Protein AF-A0A8T6TQS9-F1 (afdb_monomer)

Solvent-accessible surface area (backbone atoms only — not comparable to full-atom values): 4588 Å² total; per-residue (Å²): 137,86,82,84,73,84,92,66,88,86,65,82,83,74,71,93,69,68,57,16,60,53,28,43,76,72,73,33,44,42,41,75,33,79,48,84,84,44,47,64,58,53,51,53,54,51,72,71,47,98,56,63,63,41,78,34,70,65,73,71,93,82,67,74,77,81,86,124

Radius of gyration: 16.51 Å; Cα contacts (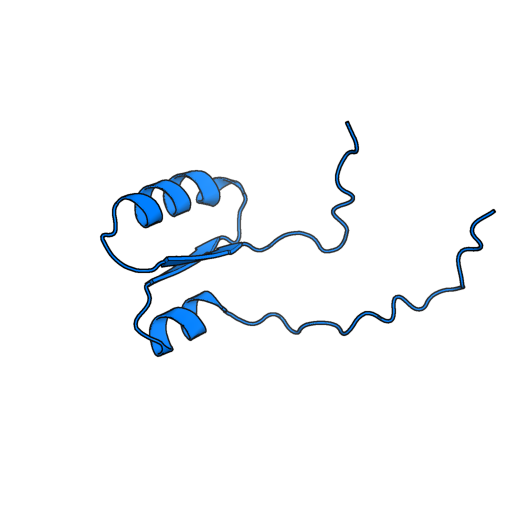8 Å, |Δi|>4): 57; chains: 1; bounding box: 48×28×29 Å

Structure (mmCIF, N/CA/C/O backbone):
data_AF-A0A8T6TQS9-F1
#
_entry.id   AF-A0A8T6TQS9-F1
#
loop_
_atom_site.group_PDB
_atom_site.id
_atom_site.type_symbol
_atom_site.label_atom_id
_atom_site.label_alt_id
_atom_site.label_comp_id
_atom_site.label_asym_id
_atom_site.label_entity_id
_atom_site.label_seq_id
_atom_site.pdbx_PDB_ins_code
_atom_site.Cartn_x
_atom_site.Cartn_y
_atom_site.Cartn_z
_atom_site.occupancy
_atom_site.B_iso_or_equiv
_atom_site.auth_seq_id
_atom_site.auth_comp_id
_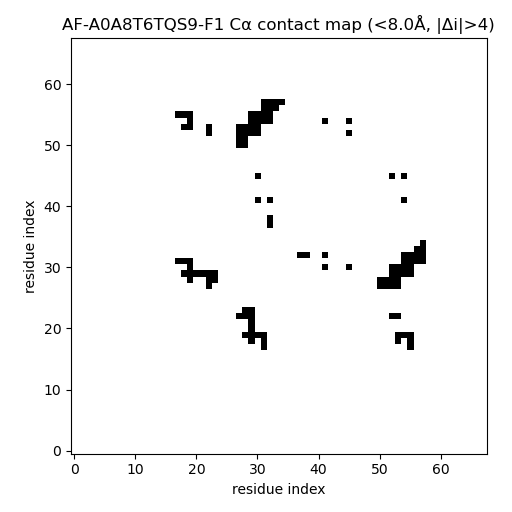atom_site.auth_asym_id
_atom_site.auth_atom_id
_atom_site.pdbx_PDB_model_num
ATOM 1 N N . GLU A 1 1 ? 37.499 -12.363 -3.882 1.00 34.47 1 GLU A N 1
ATOM 2 C CA . GLU A 1 1 ? 37.404 -12.411 -5.352 1.00 34.47 1 GLU A CA 1
ATOM 3 C C . GLU A 1 1 ? 36.114 -13.153 -5.686 1.00 34.47 1 GLU A C 1
ATOM 5 O O . GLU A 1 1 ? 36.042 -14.350 -5.447 1.00 34.47 1 GLU A O 1
ATOM 10 N N . GLN A 1 2 ? 35.033 -12.427 -5.995 1.00 34.84 2 GLN A N 1
ATOM 11 C CA . GLN A 1 2 ? 33.699 -13.013 -6.187 1.00 34.84 2 GLN A CA 1
ATOM 12 C C . GLN A 1 2 ? 33.488 -13.280 -7.678 1.00 34.84 2 GLN A C 1
ATOM 14 O O . GLN A 1 2 ? 33.444 -12.346 -8.477 1.00 34.84 2 GLN A O 1
ATOM 19 N N . ALA A 1 3 ? 33.418 -14.560 -8.040 1.00 36.06 3 ALA A N 1
ATOM 20 C CA . ALA A 1 3 ? 33.145 -15.006 -9.395 1.00 36.06 3 ALA A CA 1
ATOM 21 C C . ALA A 1 3 ? 31.633 -14.978 -9.643 1.00 36.06 3 ALA A C 1
ATOM 23 O O . ALA A 1 3 ? 30.870 -15.724 -9.030 1.00 36.06 3 ALA A O 1
ATOM 24 N N . TRP A 1 4 ? 31.239 -14.089 -10.545 1.00 35.59 4 TRP A N 1
ATOM 25 C CA . TRP A 1 4 ? 29.945 -14.058 -11.204 1.00 35.59 4 TRP A CA 1
ATOM 26 C C . TRP A 1 4 ? 29.763 -15.373 -11.967 1.00 35.59 4 TRP A C 1
ATOM 28 O O . TRP A 1 4 ? 30.486 -15.633 -12.927 1.00 35.59 4 TRP A O 1
ATOM 38 N N . TYR A 1 5 ? 28.845 -16.222 -11.509 1.00 43.34 5 TYR A N 1
ATOM 39 C CA . TYR A 1 5 ? 28.423 -17.397 -12.265 1.00 43.34 5 TYR A CA 1
ATOM 40 C C . TYR A 1 5 ? 27.484 -16.962 -13.394 1.00 43.34 5 TYR A C 1
ATOM 42 O O . TYR A 1 5 ? 26.576 -16.156 -13.199 1.00 43.34 5 TYR A O 1
ATOM 50 N N . GLU A 1 6 ? 27.742 -17.503 -14.578 1.00 42.06 6 GLU A N 1
ATOM 51 C CA . GLU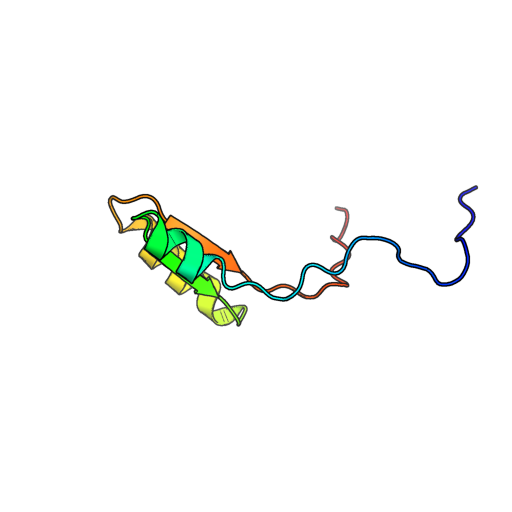 A 1 6 ? 27.010 -17.296 -15.822 1.00 42.06 6 GLU A CA 1
ATOM 52 C C . GLU A 1 6 ? 25.492 -17.487 -15.657 1.00 42.06 6 GLU A C 1
ATOM 54 O O . GLU A 1 6 ? 25.005 -18.592 -15.433 1.00 42.06 6 GLU A O 1
ATOM 59 N N . GLY A 1 7 ? 24.735 -16.401 -15.835 1.00 46.81 7 GLY A N 1
ATOM 60 C CA . GLY A 1 7 ? 23.447 -16.431 -16.536 1.00 46.81 7 GLY A CA 1
ATOM 61 C C . GLY A 1 7 ? 22.307 -17.251 -15.931 1.00 46.81 7 GLY A C 1
ATOM 62 O O . GLY A 1 7 ? 21.426 -17.684 -16.669 1.00 46.81 7 GLY A O 1
ATOM 63 N N . SER A 1 8 ? 22.271 -17.481 -14.623 1.00 47.03 8 SER A N 1
ATOM 64 C CA . SER A 1 8 ? 21.074 -18.023 -13.972 1.00 47.03 8 SER A CA 1
ATOM 65 C C . SER A 1 8 ? 20.853 -17.343 -12.633 1.00 47.03 8 SER A C 1
ATOM 67 O O . SER A 1 8 ? 21.327 -17.798 -11.592 1.00 47.03 8 SER A O 1
ATOM 69 N N . PHE A 1 9 ? 20.106 -16.237 -12.680 1.00 46.16 9 PHE A N 1
ATOM 70 C CA . PHE A 1 9 ? 19.426 -15.678 -11.518 1.00 46.16 9 PHE A CA 1
ATOM 71 C C . PHE A 1 9 ? 18.390 -16.712 -11.059 1.00 46.16 9 PHE A C 1
ATOM 73 O O . PHE A 1 9 ? 17.247 -16.727 -11.497 1.00 46.16 9 PHE A O 1
ATOM 80 N N . SER A 1 10 ? 18.825 -17.680 -10.255 1.00 52.25 10 SER A N 1
ATOM 81 C CA . SER A 1 10 ? 17.951 -18.712 -9.705 1.00 52.25 10 SER A CA 1
ATOM 82 C C . SER A 1 10 ? 17.406 -18.238 -8.361 1.00 52.25 10 SER A C 1
ATOM 84 O O . SER A 1 10 ? 17.755 -18.781 -7.314 1.00 52.25 10 SER A O 1
ATOM 86 N N . ALA A 1 11 ? 16.558 -17.215 -8.389 1.00 49.41 11 ALA A N 1
ATOM 87 C CA . ALA A 1 11 ? 15.693 -16.858 -7.275 1.00 49.41 11 ALA A CA 1
ATOM 88 C C . ALA A 1 11 ? 14.267 -16.868 -7.819 1.00 49.41 11 ALA A C 1
ATOM 90 O O . ALA A 1 11 ? 13.913 -16.012 -8.615 1.00 49.41 11 ALA A O 1
ATOM 91 N N . SER A 1 12 ? 13.517 -17.912 -7.464 1.00 51.47 12 SER A N 1
ATOM 92 C CA . SER A 1 12 ? 12.086 -18.115 -7.695 1.00 51.47 12 SER A CA 1
ATOM 93 C C . SER A 1 12 ? 11.346 -16.857 -8.164 1.00 51.47 12 SER A C 1
ATOM 95 O O . SER A 1 12 ? 11.060 -15.995 -7.336 1.00 51.47 12 SER A O 1
ATOM 97 N N . GLU A 1 13 ? 11.023 -16.763 -9.459 1.00 55.19 13 GLU A N 1
ATOM 98 C CA . GLU A 1 13 ? 10.128 -15.719 -9.964 1.00 55.19 13 GLU A CA 1
ATOM 99 C C . GLU A 1 13 ? 8.814 -15.803 -9.178 1.00 55.19 13 GLU A C 1
ATOM 101 O O . GLU A 1 13 ? 8.016 -16.732 -9.347 1.00 55.19 13 GLU A O 1
ATOM 106 N N . LEU A 1 14 ? 8.612 -14.867 -8.252 1.00 59.50 14 LEU A N 1
ATOM 107 C CA . LEU A 1 14 ? 7.329 -14.701 -7.597 1.00 59.50 14 LEU A CA 1
ATOM 108 C C . LEU A 1 14 ? 6.424 -14.071 -8.643 1.00 59.50 14 LEU A C 1
ATOM 110 O O . LEU A 1 14 ? 6.592 -12.910 -9.005 1.00 59.50 14 LEU A O 1
ATOM 114 N N . GLN A 1 15 ? 5.490 -14.863 -9.170 1.00 64.94 15 GLN A N 1
ATOM 115 C CA . GLN A 1 15 ? 4.459 -14.326 -10.050 1.00 64.94 15 GLN A CA 1
ATOM 116 C C . GLN A 1 15 ? 3.795 -13.133 -9.364 1.00 64.94 15 GLN A C 1
ATOM 118 O O . GLN A 1 15 ? 3.557 -13.177 -8.154 1.00 64.94 15 GLN A O 1
ATOM 123 N N . SER A 1 16 ? 3.501 -12.084 -10.135 1.00 69.50 16 SER A N 1
ATOM 124 C CA . SER A 1 16 ? 2.869 -10.882 -9.604 1.00 69.50 16 SER A CA 1
ATOM 125 C C . SER A 1 16 ? 1.534 -11.249 -8.952 1.00 69.50 16 SER A C 1
ATOM 127 O O . SER A 1 16 ? 0.543 -11.572 -9.608 1.00 69.50 16 SER A O 1
ATOM 129 N N . MET A 1 17 ? 1.534 -11.256 -7.622 1.00 81.88 17 MET A N 1
ATOM 130 C CA . MET A 1 17 ? 0.369 -11.532 -6.800 1.00 81.88 17 MET A CA 1
ATOM 131 C C . MET A 1 17 ? -0.125 -10.216 -6.212 1.00 81.88 17 MET A C 1
ATOM 133 O O . MET A 1 17 ? 0.663 -9.352 -5.841 1.00 81.88 17 MET A O 1
ATOM 137 N N . ASP A 1 18 ? -1.441 -10.058 -6.157 1.00 89.75 18 ASP A N 1
ATOM 138 C CA . ASP A 1 18 ? -2.083 -8.897 -5.553 1.00 89.75 18 ASP A CA 1
ATOM 139 C C . ASP A 1 18 ? -2.219 -9.144 -4.044 1.00 89.75 18 ASP A C 1
ATOM 141 O O . ASP A 1 18 ? -3.163 -9.799 -3.584 1.00 89.75 18 ASP A O 1
ATOM 145 N N . PHE A 1 19 ? -1.228 -8.686 -3.274 1.00 91.38 19 PHE A N 1
ATOM 146 C CA . PHE A 1 19 ? -1.216 -8.871 -1.822 1.00 91.38 19 PHE A CA 1
ATOM 147 C C . PHE A 1 19 ? -2.259 -7.994 -1.129 1.00 91.38 19 PHE A C 1
ATOM 149 O O . PHE A 1 19 ? -2.738 -8.365 -0.054 1.00 91.38 19 PHE A O 1
ATOM 156 N N . ALA A 1 20 ? -2.672 -6.890 -1.759 1.00 92.69 20 ALA A N 1
ATOM 157 C CA . ALA A 1 20 ? -3.772 -6.070 -1.270 1.00 92.69 20 ALA A CA 1
ATOM 158 C C . ALA A 1 20 ? -5.080 -6.882 -1.223 1.00 92.69 20 ALA A C 1
ATOM 160 O O . ALA A 1 20 ? -5.719 -6.951 -0.172 1.00 92.69 20 ALA A O 1
ATOM 161 N N . LYS A 1 21 ? -5.422 -7.617 -2.290 1.00 94.00 21 LYS A N 1
ATOM 162 C CA . LYS A 1 21 ? -6.602 -8.508 -2.288 1.00 94.00 21 LYS A CA 1
ATOM 163 C C . LYS A 1 21 ? -6.509 -9.647 -1.276 1.00 94.00 21 LYS A C 1
ATOM 165 O O . LYS A 1 21 ? -7.514 -10.042 -0.684 1.00 94.00 21 LYS A O 1
ATOM 170 N N . VAL A 1 22 ? -5.313 -10.199 -1.067 1.00 93.75 22 VAL A N 1
ATOM 171 C CA . VAL A 1 22 ? -5.107 -11.222 -0.028 1.00 93.75 22 VAL A CA 1
ATOM 172 C C . VAL A 1 22 ? -5.390 -10.635 1.355 1.00 93.75 22 VAL A C 1
ATOM 174 O O . VAL A 1 22 ? -6.077 -11.267 2.157 1.00 93.75 22 VAL A O 1
ATOM 177 N N . ALA A 1 23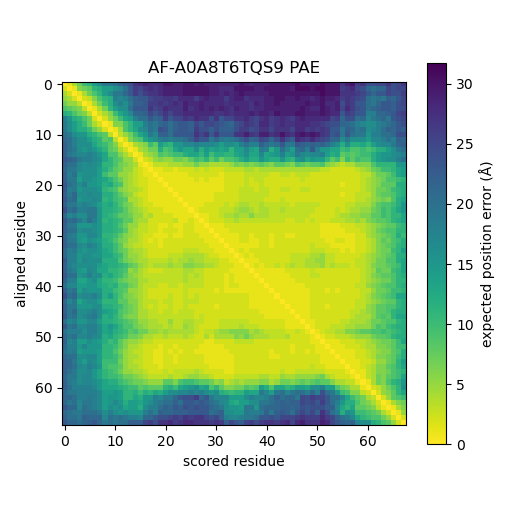 ? -4.913 -9.418 1.621 1.00 93.81 23 ALA A N 1
ATOM 178 C CA . ALA A 1 23 ? -5.158 -8.717 2.875 1.00 93.81 23 ALA A CA 1
ATOM 179 C C . ALA A 1 23 ? -6.656 -8.462 3.111 1.00 93.81 23 ALA A C 1
ATOM 181 O O . ALA A 1 23 ? -7.147 -8.722 4.212 1.00 93.81 23 ALA A O 1
ATOM 182 N N . GLU A 1 24 ? -7.393 -8.052 2.076 1.00 93.06 24 GLU A N 1
ATOM 183 C CA . GLU A 1 24 ? -8.853 -7.892 2.137 1.00 93.06 24 GLU A CA 1
ATOM 184 C C . GLU A 1 24 ? -9.563 -9.199 2.520 1.00 93.06 24 GLU A C 1
ATOM 186 O O . GLU A 1 24 ? -10.433 -9.207 3.395 1.00 93.06 24 GLU A O 1
ATOM 191 N N . GLY A 1 25 ? -9.151 -10.329 1.933 1.00 93.69 25 GLY A N 1
ATOM 192 C CA . GLY A 1 25 ? -9.693 -11.653 2.261 1.00 93.69 25 GLY A CA 1
ATOM 193 C C . GLY A 1 25 ? -9.437 -12.098 3.708 1.00 93.69 25 GLY A C 1
ATOM 194 O O . GLY A 1 25 ? -10.176 -12.927 4.239 1.00 93.69 25 GLY A O 1
ATOM 195 N N . LEU A 1 26 ? -8.422 -11.525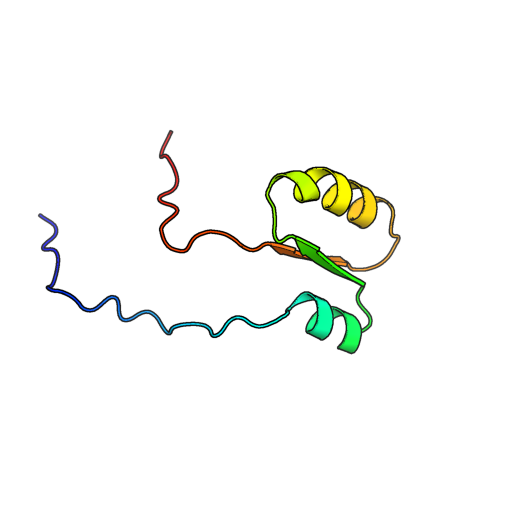 4.360 1.00 92.75 26 LEU A N 1
ATOM 196 C CA . LEU A 1 26 ? -8.077 -11.767 5.764 1.00 92.75 26 LEU A CA 1
ATOM 197 C C . LEU A 1 26 ? -8.718 -10.751 6.728 1.00 92.75 26 LEU A C 1
ATOM 199 O O . LEU A 1 26 ? -8.522 -10.852 7.940 1.00 92.75 26 LEU A O 1
ATOM 203 N N . GLY A 1 27 ? -9.505 -9.797 6.217 1.00 91.56 27 GLY A N 1
ATOM 204 C CA . GLY A 1 27 ? -10.167 -8.758 7.012 1.00 91.56 27 GLY A CA 1
ATOM 205 C C . GLY A 1 27 ? -9.302 -7.526 7.305 1.00 91.56 27 GLY A C 1
ATOM 206 O O . GLY A 1 27 ? -9.704 -6.680 8.108 1.00 91.56 27 GLY A O 1
ATOM 207 N N . CYS A 1 28 ? -8.137 -7.415 6.666 1.00 94.69 28 CYS A N 1
ATOM 208 C CA . CYS A 1 28 ? -7.308 -6.213 6.668 1.00 94.69 28 CYS A CA 1
ATOM 209 C C . CYS A 1 28 ? -7.749 -5.257 5.549 1.00 94.69 28 CYS A C 1
ATOM 211 O O . CYS A 1 28 ? -8.532 -5.617 4.672 1.00 94.69 28 CYS A O 1
ATOM 213 N N . VAL A 1 29 ? -7.222 -4.035 5.561 1.00 96.06 29 VAL A N 1
ATOM 214 C CA . VAL A 1 29 ? -7.316 -3.135 4.404 1.00 96.06 29 VAL A CA 1
ATOM 215 C C . VAL A 1 29 ? -6.124 -3.402 3.490 1.00 96.06 29 VAL A C 1
ATOM 217 O O . VAL A 1 29 ? -4.989 -3.436 3.963 1.00 96.06 29 VAL A O 1
ATOM 220 N N . GLY A 1 30 ? -6.373 -3.616 2.201 1.00 95.44 30 GLY A N 1
ATOM 221 C CA . GLY A 1 30 ? -5.333 -3.726 1.182 1.00 95.44 30 GLY A CA 1
ATOM 222 C C . GLY A 1 30 ? -5.239 -2.440 0.370 1.00 95.44 30 GLY A C 1
ATOM 223 O O . GLY A 1 30 ? -6.253 -1.955 -0.119 1.00 95.44 30 GLY A O 1
ATOM 224 N N . ILE A 1 31 ? -4.033 -1.897 0.213 1.00 96.06 31 ILE A N 1
ATOM 225 C CA . ILE A 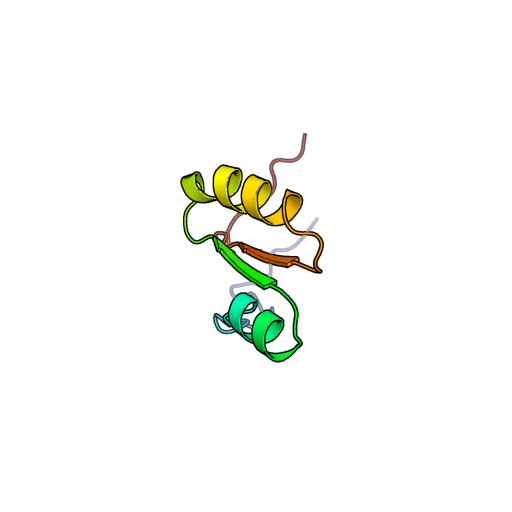1 31 ? -3.756 -0.755 -0.665 1.00 96.06 31 ILE A CA 1
ATOM 226 C C . ILE A 1 31 ? -2.625 -1.161 -1.601 1.00 96.06 31 ILE A C 1
ATOM 228 O O . ILE A 1 31 ? -1.578 -1.609 -1.139 1.00 96.06 31 ILE A O 1
ATOM 232 N N . ARG A 1 32 ? -2.829 -1.010 -2.910 1.00 94.81 32 ARG A N 1
ATOM 233 C CA . ARG A 1 32 ? -1.820 -1.310 -3.927 1.00 94.81 32 ARG A CA 1
ATOM 234 C C . ARG A 1 32 ? -1.285 -0.015 -4.529 1.00 94.81 32 ARG A C 1
ATOM 236 O O . ARG A 1 32 ? -2.071 0.834 -4.932 1.00 94.81 32 ARG A O 1
ATOM 243 N N . VAL A 1 33 ? 0.036 0.111 -4.582 1.00 94.69 33 VAL A N 1
ATOM 244 C CA . VAL A 1 33 ? 0.765 1.260 -5.131 1.00 94.69 33 VAL A CA 1
ATOM 245 C C . VAL A 1 33 ? 1.523 0.777 -6.358 1.00 94.69 33 VAL A C 1
ATOM 247 O O . VAL A 1 33 ? 2.442 -0.038 -6.243 1.00 94.69 33 VAL A O 1
ATOM 250 N N . GLU A 1 34 ? 1.130 1.261 -7.533 1.00 92.31 34 GLU A N 1
ATOM 251 C CA . GLU A 1 34 ? 1.757 0.878 -8.805 1.00 92.31 34 GLU A CA 1
ATOM 252 C C . GLU A 1 34 ? 2.696 1.965 -9.325 1.00 92.31 34 GLU A C 1
ATOM 254 O O . GLU A 1 34 ? 3.589 1.684 -10.124 1.00 92.31 34 GLU A O 1
ATOM 259 N N . GLN A 1 35 ? 2.518 3.203 -8.859 1.00 91.75 35 GLN A N 1
ATOM 260 C CA . GLN A 1 35 ? 3.339 4.336 -9.260 1.00 91.75 35 GLN A CA 1
ATOM 261 C C . GLN A 1 35 ? 3.968 5.036 -8.051 1.00 91.75 35 GLN A C 1
ATOM 263 O O . GLN A 1 35 ? 3.302 5.247 -7.036 1.00 91.75 35 GLN A O 1
ATOM 268 N N . PRO A 1 36 ? 5.221 5.525 -8.163 1.00 89.56 36 PRO A N 1
ATOM 269 C CA . PRO A 1 36 ? 5.878 6.247 -7.071 1.00 89.56 36 PRO A CA 1
ATOM 270 C C . PRO A 1 36 ? 5.093 7.463 -6.555 1.00 89.56 36 PRO A C 1
ATOM 272 O O . PRO A 1 36 ? 5.195 7.805 -5.379 1.00 89.56 36 PRO A O 1
ATOM 275 N N . GLY A 1 37 ? 4.302 8.113 -7.418 1.00 92.75 37 GLY A N 1
ATOM 276 C CA . GLY A 1 37 ? 3.479 9.272 -7.054 1.00 92.75 3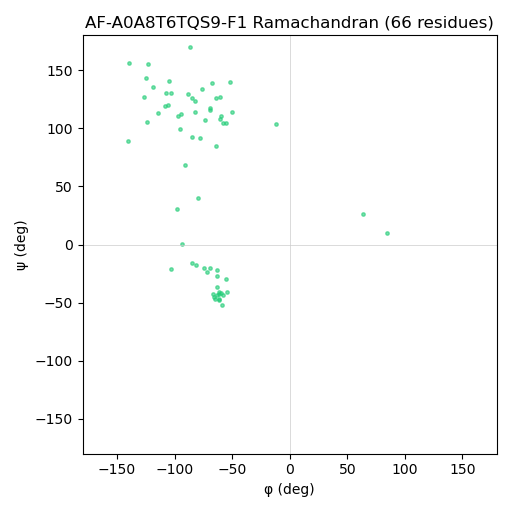7 GLY A CA 1
ATOM 277 C C . GLY A 1 37 ? 2.300 8.953 -6.128 1.00 92.75 37 GLY A C 1
ATOM 278 O O . GLY A 1 37 ? 1.811 9.851 -5.452 1.00 92.75 37 GLY A O 1
ATOM 279 N N . GLU A 1 38 ? 1.872 7.693 -6.057 1.00 93.44 38 GLU A N 1
ATOM 280 C CA . GLU A 1 38 ? 0.730 7.253 -5.241 1.00 93.44 38 GLU A CA 1
ATOM 281 C C . GLU A 1 38 ? 1.141 6.956 -3.788 1.00 93.44 38 GLU A C 1
ATOM 283 O O . GLU A 1 38 ? 0.300 6.891 -2.894 1.00 93.44 38 GLU A O 1
ATOM 288 N N . MET A 1 39 ? 2.445 6.814 -3.525 1.00 93.69 39 MET A N 1
ATOM 289 C CA . MET A 1 39 ? 2.974 6.371 -2.232 1.00 93.69 39 MET A CA 1
ATOM 290 C C . MET A 1 39 ? 2.618 7.313 -1.074 1.00 93.69 39 MET A C 1
ATOM 292 O O . MET A 1 39 ? 2.290 6.856 0.020 1.00 93.69 39 MET A O 1
ATOM 296 N N . GLU A 1 40 ? 2.681 8.630 -1.288 1.00 95.00 40 GLU A N 1
ATOM 297 C CA . GLU A 1 40 ? 2.369 9.595 -0.228 1.00 95.00 40 GLU A CA 1
ATOM 298 C C . GLU A 1 40 ? 0.891 9.530 0.172 1.00 95.00 40 GLU A C 1
ATOM 300 O O . GLU A 1 40 ? 0.568 9.522 1.362 1.00 95.00 40 GLU A O 1
ATOM 305 N N . GLU A 1 41 ? -0.004 9.473 -0.813 1.00 95.62 41 GLU A N 1
ATOM 306 C CA . GLU A 1 41 ? -1.444 9.380 -0.585 1.00 95.62 41 GLU A CA 1
ATOM 307 C C . GLU A 1 41 ? -1.804 8.054 0.091 1.00 95.62 41 GLU A C 1
ATOM 309 O O . GLU A 1 41 ? -2.469 8.057 1.129 1.00 95.62 41 GLU A O 1
ATOM 314 N N . ALA A 1 42 ? -1.258 6.946 -0.413 1.00 95.25 42 ALA A N 1
ATOM 315 C CA . ALA A 1 42 ? -1.466 5.608 0.129 1.00 95.25 42 ALA A CA 1
ATOM 316 C C . ALA A 1 42 ? -0.997 5.484 1.591 1.00 95.25 42 ALA A C 1
ATOM 318 O O . ALA A 1 42 ? -1.694 4.911 2.431 1.00 95.25 42 ALA A O 1
ATOM 319 N N . LEU A 1 43 ? 0.157 6.069 1.933 1.00 94.94 43 LEU A N 1
ATOM 320 C CA . LEU A 1 43 ? 0.647 6.117 3.314 1.00 94.94 43 LEU A CA 1
ATOM 321 C C . LEU A 1 43 ? -0.244 6.977 4.214 1.00 94.94 43 LEU A C 1
ATOM 323 O O . LEU A 1 43 ? -0.516 6.593 5.353 1.00 94.94 43 LEU A O 1
ATOM 327 N N . ARG A 1 44 ? -0.700 8.139 3.729 1.00 96.12 44 ARG A N 1
ATOM 328 C CA . ARG A 1 44 ? -1.615 9.000 4.493 1.00 96.12 44 ARG A CA 1
ATOM 329 C C . ARG A 1 44 ? -2.924 8.277 4.782 1.00 96.12 44 ARG A C 1
ATOM 331 O O . ARG A 1 44 ? -3.354 8.284 5.931 1.00 96.12 44 ARG A O 1
ATOM 338 N N . GLU A 1 45 ? -3.517 7.633 3.781 1.00 94.62 45 GLU A N 1
ATOM 339 C CA . GLU A 1 45 ? -4.733 6.839 3.953 1.00 94.62 45 GLU A CA 1
ATOM 340 C C . GLU A 1 45 ? -4.510 5.716 4.973 1.00 94.62 45 GLU A C 1
ATOM 342 O O . GLU A 1 45 ? -5.230 5.649 5.972 1.00 94.62 45 GLU A O 1
ATOM 347 N N . ALA A 1 46 ? -3.455 4.913 4.799 1.00 93.94 46 ALA A N 1
ATOM 348 C CA . ALA A 1 46 ? -3.133 3.805 5.696 1.00 93.94 46 ALA A CA 1
ATOM 349 C C . ALA A 1 46 ? -3.009 4.235 7.167 1.00 93.94 46 ALA A C 1
ATOM 351 O O . ALA A 1 46 ? -3.504 3.548 8.057 1.00 93.94 46 ALA A O 1
ATOM 352 N N . LEU A 1 47 ? -2.385 5.389 7.429 1.00 94.62 47 LEU A N 1
ATOM 353 C CA . LEU A 1 47 ? -2.193 5.915 8.784 1.00 94.62 47 LEU A CA 1
ATOM 354 C C . LEU A 1 47 ? -3.468 6.500 9.409 1.00 94.62 47 LEU A C 1
ATOM 356 O O . LEU A 1 47 ? -3.533 6.632 10.631 1.00 94.62 47 LEU A O 1
ATOM 360 N N . THR A 1 48 ? -4.471 6.870 8.607 1.00 96.00 48 THR A N 1
ATOM 361 C CA . THR A 1 48 ? -5.764 7.361 9.126 1.00 96.00 48 THR A CA 1
ATOM 362 C C . THR A 1 48 ? -6.703 6.238 9.553 1.00 96.00 48 THR A C 1
ATOM 364 O O . THR A 1 48 ? -7.663 6.479 10.286 1.00 96.00 48 THR A O 1
ATOM 367 N N . LEU A 1 49 ? -6.440 5.011 9.104 1.00 93.06 49 LEU A N 1
ATOM 368 C CA . LEU A 1 49 ? -7.284 3.858 9.365 1.00 93.06 49 LEU A CA 1
ATOM 369 C C . LEU A 1 49 ? -6.932 3.223 10.715 1.00 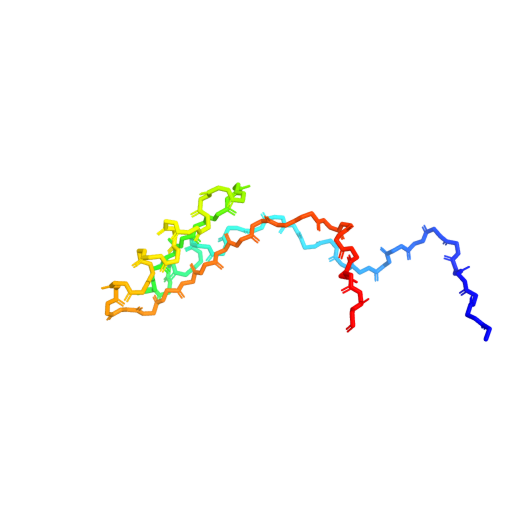93.06 49 LEU A C 1
ATOM 371 O O . LEU A 1 49 ? -5.810 2.789 10.952 1.00 93.06 49 LEU A O 1
ATOM 375 N N . GLU A 1 50 ? -7.926 3.060 11.587 1.00 92.38 50 GLU A N 1
ATOM 376 C CA . GLU A 1 50 ? -7.794 2.311 12.850 1.00 92.38 50 GLU A CA 1
ATOM 377 C C . GLU A 1 50 ? -7.889 0.786 12.628 1.00 92.38 50 GLU A C 1
ATOM 379 O O . GLU A 1 50 ? -8.558 0.060 13.368 1.00 92.38 50 GLU A O 1
ATOM 384 N N . LYS A 1 51 ? -7.277 0.286 11.549 1.00 92.81 51 LYS A N 1
ATOM 385 C CA . LYS A 1 51 ? -7.318 -1.121 11.132 1.00 92.81 51 LYS A CA 1
ATOM 386 C C . LYS A 1 51 ? -5.945 -1.570 10.629 1.00 92.81 51 LYS A C 1
ATOM 388 O O . LYS A 1 51 ? -5.175 -0.734 10.173 1.00 92.81 51 LYS A O 1
ATOM 393 N N . PRO A 1 52 ? -5.631 -2.877 10.661 1.00 94.94 52 PRO A N 1
ATOM 394 C CA . PRO A 1 52 ? -4.438 -3.392 10.000 1.00 94.94 52 PRO A CA 1
ATOM 395 C C . PRO A 1 52 ? -4.502 -3.116 8.494 1.00 94.94 52 PRO A C 1
ATOM 397 O O . PRO A 1 52 ? -5.484 -3.480 7.840 1.00 94.94 52 PRO A O 1
ATOM 400 N N . VAL A 1 53 ? -3.455 -2.487 7.960 1.00 96.62 53 VAL A N 1
ATOM 401 C CA . VAL A 1 53 ? -3.331 -2.147 6.538 1.00 96.62 53 VAL A CA 1
ATOM 402 C C . VAL A 1 53 ? -2.114 -2.851 5.948 1.00 96.62 53 VAL A C 1
ATOM 404 O O . VAL A 1 53 ? -1.042 -2.858 6.554 1.00 96.62 53 VAL A O 1
ATOM 407 N N . VAL A 1 54 ? -2.281 -3.435 4.764 1.00 95.94 54 VAL A N 1
ATOM 408 C CA . VAL A 1 54 ? -1.200 -3.969 3.933 1.00 95.94 54 VAL A CA 1
ATOM 409 C C . VAL A 1 54 ? -1.029 -3.045 2.734 1.00 95.94 54 VAL A C 1
ATOM 411 O O . VAL A 1 54 ? -1.960 -2.868 1.953 1.00 95.94 54 VAL A O 1
ATOM 414 N N . LEU A 1 55 ? 0.164 -2.465 2.608 1.00 95.44 55 LEU A N 1
ATOM 415 C CA . LEU A 1 55 ? 0.594 -1.685 1.449 1.00 95.44 55 LEU A CA 1
ATOM 416 C C . LEU A 1 55 ? 1.422 -2.583 0.524 1.00 95.44 55 LEU A C 1
ATOM 418 O O . LEU A 1 55 ? 2.528 -2.988 0.879 1.00 95.44 55 LEU A O 1
ATOM 422 N N . ASP A 1 56 ? 0.864 -2.902 -0.638 1.00 94.38 56 ASP A N 1
ATOM 423 C CA . ASP A 1 56 ? 1.480 -3.689 -1.706 1.00 94.38 56 ASP A CA 1
ATOM 424 C C . ASP A 1 56 ? 2.102 -2.738 -2.738 1.00 94.38 56 ASP A C 1
ATOM 426 O O . ASP A 1 56 ? 1.392 -2.137 -3.544 1.00 94.38 56 ASP A O 1
ATOM 430 N N . VAL A 1 57 ? 3.419 -2.533 -2.660 1.00 93.00 57 VAL A N 1
ATOM 431 C CA . VAL A 1 57 ? 4.149 -1.543 -3.466 1.00 93.00 57 VAL A CA 1
ATOM 432 C C . VAL A 1 57 ? 4.942 -2.250 -4.551 1.00 93.00 57 VAL A C 1
ATOM 434 O O . VAL A 1 57 ? 5.835 -3.044 -4.253 1.00 93.00 57 VAL A O 1
ATOM 437 N N . ILE A 1 58 ? 4.648 -1.928 -5.808 1.00 90.25 58 ILE A N 1
ATOM 438 C CA . ILE A 1 58 ? 5.364 -2.485 -6.953 1.00 90.25 58 ILE A CA 1
ATOM 439 C C . ILE A 1 58 ? 6.663 -1.717 -7.177 1.00 90.25 58 ILE A C 1
ATOM 441 O O . ILE A 1 58 ? 6.666 -0.498 -7.346 1.00 90.25 58 ILE A O 1
ATOM 445 N N . THR A 1 59 ? 7.775 -2.450 -7.166 1.00 84.75 59 THR A N 1
ATOM 446 C CA . THR A 1 59 ? 9.129 -1.937 -7.395 1.00 84.75 59 THR A CA 1
ATOM 447 C C . THR A 1 59 ? 9.784 -2.676 -8.554 1.00 84.75 59 THR A C 1
ATOM 449 O O . THR A 1 59 ? 9.434 -3.821 -8.833 1.00 84.75 59 THR A O 1
ATOM 452 N N . ASP A 1 60 ? 10.754 -2.043 -9.209 1.00 79.75 60 ASP A N 1
ATOM 453 C CA . ASP A 1 60 ? 11.563 -2.700 -10.238 1.00 79.75 60 ASP A CA 1
ATOM 454 C C . ASP A 1 60 ? 12.466 -3.791 -9.635 1.00 79.75 60 ASP A C 1
ATOM 456 O O . ASP A 1 60 ? 13.091 -3.582 -8.594 1.00 79.75 60 ASP A O 1
ATOM 460 N N . ASP A 1 61 ? 12.584 -4.929 -10.328 1.00 66.19 61 ASP A N 1
ATOM 461 C CA . ASP A 1 61 ? 13.421 -6.073 -9.913 1.00 66.19 61 ASP A CA 1
ATOM 462 C C . ASP A 1 61 ? 14.922 -5.731 -9.846 1.00 66.19 61 ASP A C 1
ATOM 464 O O . ASP A 1 61 ? 15.675 -6.315 -9.069 1.00 66.19 61 ASP A O 1
ATOM 468 N N . GLU A 1 62 ? 15.365 -4.747 -10.631 1.00 62.47 62 GLU A N 1
ATOM 469 C CA . GLU A 1 62 ? 16.764 -4.308 -10.743 1.00 62.47 62 GLU A CA 1
ATOM 470 C C . GLU A 1 62 ? 17.062 -3.073 -9.871 1.00 62.47 62 GLU A C 1
ATOM 472 O O . GLU A 1 62 ? 17.904 -2.231 -10.198 1.00 62.47 62 GLU A O 1
ATOM 477 N N . SER A 1 63 ? 16.374 -2.919 -8.737 1.00 57.22 63 SER A N 1
ATOM 478 C CA . SER A 1 63 ? 16.717 -1.863 -7.787 1.00 57.22 63 SER A CA 1
ATOM 479 C C . SER A 1 63 ? 17.955 -2.269 -6.975 1.00 57.22 63 SER A C 1
ATOM 481 O O . SER A 1 63 ? 17.852 -2.897 -5.920 1.00 57.22 63 SER A O 1
ATOM 483 N N . THR A 1 64 ? 19.155 -1.906 -7.432 1.00 57.31 64 THR A N 1
ATOM 484 C CA . THR A 1 64 ? 20.335 -1.935 -6.557 1.00 57.31 64 THR A CA 1
ATOM 485 C C . THR A 1 64 ? 20.188 -0.828 -5.511 1.00 57.31 64 THR A C 1
ATOM 487 O O . THR A 1 64 ? 20.153 0.345 -5.900 1.00 57.31 64 THR A O 1
ATOM 490 N N . PRO A 1 65 ? 20.110 -1.130 -4.202 1.00 55.38 65 PRO A N 1
ATOM 491 C CA . PRO A 1 65 ? 20.078 -0.078 -3.200 1.00 55.38 65 PRO A CA 1
ATOM 492 C C . PRO A 1 65 ? 21.406 0.681 -3.246 1.00 55.38 65 PRO A C 1
ATOM 494 O O . PRO A 1 65 ? 22.482 0.087 -3.150 1.00 55.38 65 PRO A O 1
ATOM 497 N N . SER A 1 66 ? 21.339 2.001 -3.404 1.00 58.34 66 SER A N 1
ATOM 498 C CA . SER A 1 66 ? 22.502 2.877 -3.298 1.00 58.34 66 SER A CA 1
ATOM 499 C C . SER A 1 66 ? 23.079 2.739 -1.890 1.00 58.34 66 SER A C 1
ATOM 501 O O . SER A 1 66 ? 22.469 3.197 -0.924 1.00 58.34 66 SER A O 1
ATOM 503 N N . VAL A 1 67 ? 24.235 2.088 -1.753 1.00 61.06 67 VAL A N 1
ATOM 504 C CA . VAL A 1 67 ? 24.958 2.053 -0.478 1.00 61.06 67 VAL A CA 1
ATOM 505 C C . VAL A 1 67 ? 25.499 3.456 -0.194 1.00 61.06 67 VAL A C 1
ATOM 507 O O . VAL A 1 67 ? 26.298 3.987 -0.965 1.00 61.06 67 VAL A O 1
ATOM 510 N N . ASN A 1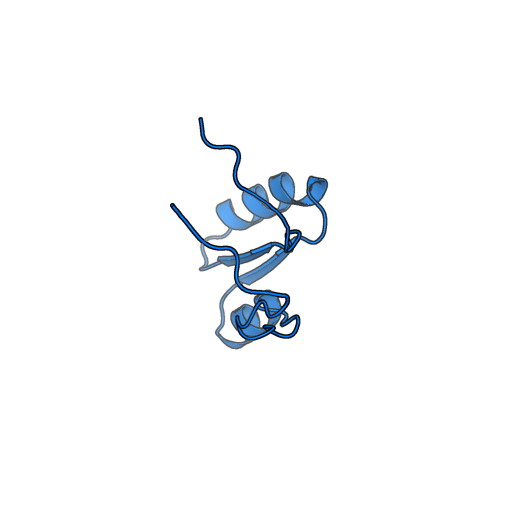 68 ? 25.011 4.067 0.884 1.00 43.34 68 ASN A N 1
ATOM 511 C CA . ASN A 1 68 ? 25.586 5.259 1.503 1.00 43.34 68 ASN A CA 1
ATOM 512 C C . ASN A 1 68 ? 26.164 4.858 2.859 1.00 43.34 68 ASN A C 1
ATOM 514 O O . ASN A 1 68 ? 25.454 4.113 3.575 1.00 43.34 68 ASN A O 1
#

pLDDT: mean 78.28, std 21.04, range [34.47, 96.62]

Sequence (68 aa):
EQAWYEGSFSASELQSMDFAKVAEGLGCVGIRVEQPGEMEEALREALTLEKPVVLDVITDDESTPSVN

Secondary structure (DSSP, 8-state):
-----SS---S-------HHHHHHHTTSEEEEE-SGGGHHHHHHHHHH-SS-EEEEE---TT------

Nearest PDB structures (foldseek):
  3ey9-assembly1_A  TM=8.080E-01  e=1.211E-02  Escherichia coli
  5ims-assembly1_B  TM=8.449E-01  e=3.647E-02  Saccharomyces cerevisiae S288C
  6bd3-assembly1_B  TM=7.746E-01  e=5.909E-02  Saccharomyces cerevisiae
  5ahk-assembly1_B  TM=7.904E-01  e=8.109E-01  Pseudomonas protegens
  5ahk-assembly1_A  TM=7.912E-01  e=8.688E-01  Pseudomonas protegens

Mean predicted aligned error: 10.19 Å

Foldseek 3Di:
DDDDDPDDPPDDDPPDDQVQVVCVVVVFHRDEAEDPVCVVVSVVVCVVDPTHYDYHYDDDPPDDDPDD